Protein AF-A0A918B8V9-F1 (afdb_monomer_lite)

Radius of gyration: 13.72 Å; chains: 1; bounding box: 34×34×34 Å

Organism: NCBI:txid83378

Secondary structure (DSSP, 8-state):
------SEEE-TT---B-TT-S--EEEEEEETTT--EEEEEET-S-----HHHHHHHHHHHHHHHHHHHHH-TT--

pLDDT: mean 85.84, std 13.84, range [35.03, 97.56]

Foldseek 3Di:
DPPPPDQWDWDPPQFFDAPVRPGWTWTWIARLQQLDIDIDIPPDDDGHGDPVNVVSVVVRNVVSNVSSCVSPVPDD

Sequence (76 aa):
MLASMSAYSSDEDLSVADAMNNGVEVDVATNLLNGTVRLSLLWAQDIYLTPDDAEQVAHALLRAAARGRDLNPSKP

Structure (mmCIF, N/CA/C/O backbone):
data_AF-A0A918B8V9-F1
#
_entry.id   AF-A0A918B8V9-F1
#
loop_
_atom_site.group_PDB
_atom_site.id
_atom_site.type_symbol
_atom_site.label_atom_id
_atom_site.label_alt_id
_atom_site.label_comp_id
_atom_site.label_asym_id
_atom_site.label_entity_id
_atom_site.label_seq_id
_atom_site.pdbx_PDB_ins_code
_atom_site.Cartn_x
_atom_site.Cartn_y
_atom_site.Cartn_z
_atom_site.occupancy
_atom_site.B_iso_or_equiv
_atom_site.auth_seq_id
_atom_site.auth_comp_id
_atom_site.auth_asym_id
_atom_site.auth_atom_id
_atom_site.pdbx_PDB_model_num
ATOM 1 N N . MET A 1 1 ? -2.508 -23.668 20.640 1.00 35.03 1 MET A N 1
ATOM 2 C CA . MET A 1 1 ? -1.409 -22.921 19.998 1.00 35.03 1 MET A CA 1
ATOM 3 C C . MET A 1 1 ? -1.963 -21.560 19.629 1.00 35.03 1 MET A C 1
ATOM 5 O O . MET A 1 1 ? -2.796 -21.489 18.738 1.00 35.03 1 MET A O 1
ATOM 9 N N . LEU A 1 2 ? -1.620 -20.516 20.385 1.00 41.25 2 LEU A N 1
ATOM 10 C CA . LEU A 1 2 ? -1.938 -19.145 19.992 1.00 41.25 2 LEU A CA 1
ATOM 11 C C . LEU A 1 2 ? -1.038 -18.835 18.797 1.00 41.25 2 LEU A C 1
ATOM 13 O O . LEU A 1 2 ? 0.164 -18.660 18.974 1.00 41.25 2 LEU A O 1
ATOM 17 N N . ALA A 1 3 ? -1.591 -18.867 17.584 1.00 48.50 3 ALA A N 1
ATOM 18 C CA . ALA A 1 3 ? -0.938 -18.214 16.462 1.00 48.50 3 ALA A CA 1
ATOM 19 C C . ALA A 1 3 ? -0.750 -16.759 16.890 1.00 48.50 3 ALA A C 1
ATOM 21 O O . ALA A 1 3 ? -1.727 -16.105 17.258 1.00 48.50 3 ALA A O 1
ATOM 22 N N . SER A 1 4 ? 0.491 -16.285 16.945 1.00 52.22 4 SER A N 1
ATOM 23 C CA . SER A 1 4 ? 0.780 -14.874 17.161 1.00 52.22 4 SER A CA 1
ATOM 24 C C . SER A 1 4 ? 0.095 -14.105 16.034 1.00 52.22 4 SER A C 1
ATOM 26 O O . SER A 1 4 ? 0.641 -14.020 14.938 1.00 52.22 4 SER A O 1
ATOM 28 N N . MET A 1 5 ? -1.137 -13.627 16.250 1.00 63.03 5 MET A N 1
ATOM 29 C CA . MET A 1 5 ? -1.806 -12.760 15.289 1.00 63.03 5 MET A CA 1
ATOM 30 C C . MET A 1 5 ? -0.922 -11.528 15.172 1.00 63.03 5 MET A C 1
ATOM 32 O O . MET A 1 5 ? -0.808 -10.744 16.116 1.00 63.03 5 MET A O 1
ATOM 36 N N . SER A 1 6 ? -0.234 -11.404 14.038 1.00 71.25 6 SER A N 1
ATOM 37 C CA . SER A 1 6 ? 0.438 -10.164 13.686 1.00 71.25 6 SER A CA 1
ATOM 38 C C . SER A 1 6 ? -0.597 -9.050 13.793 1.00 71.25 6 SER A C 1
ATOM 40 O O . SER A 1 6 ? -1.699 -9.162 13.256 1.00 71.25 6 SER A O 1
ATOM 42 N N . ALA A 1 7 ? -0.247 -7.966 14.484 1.00 83.62 7 ALA A N 1
ATOM 43 C CA . ALA A 1 7 ? -1.087 -6.773 14.513 1.00 83.62 7 ALA A CA 1
ATOM 44 C C . ALA A 1 7 ? -1.251 -6.157 13.111 1.00 83.62 7 ALA A C 1
ATOM 46 O O . ALA A 1 7 ? -2.091 -5.285 12.931 1.00 83.62 7 ALA A O 1
ATOM 47 N N . TYR A 1 8 ? -0.460 -6.602 12.131 1.00 88.12 8 TYR A N 1
ATOM 48 C CA . TYR A 1 8 ? -0.475 -6.146 10.751 1.00 88.12 8 TYR A CA 1
ATOM 49 C C . TYR A 1 8 ? -0.925 -7.258 9.805 1.00 88.12 8 TYR A C 1
ATOM 51 O O . TYR A 1 8 ? -0.425 -8.381 9.888 1.00 88.12 8 TYR A O 1
ATOM 59 N N . SER A 1 9 ? -1.819 -6.912 8.880 1.00 90.50 9 SER A N 1
ATOM 60 C CA . SER A 1 9 ? -2.142 -7.719 7.702 1.00 90.50 9 SER A CA 1
ATOM 61 C C . SER A 1 9 ? -1.485 -7.079 6.487 1.00 90.50 9 SER A C 1
ATOM 63 O O . SER A 1 9 ? -1.906 -5.992 6.087 1.00 90.50 9 SER A O 1
ATOM 65 N N . SER A 1 10 ? -0.474 -7.747 5.936 1.00 90.56 10 SER A N 1
ATOM 66 C CA . SER A 1 10 ? 0.168 -7.375 4.672 1.00 90.56 10 SER A CA 1
ATOM 67 C C . SER A 1 10 ? -0.774 -7.568 3.485 1.00 90.56 10 SER A C 1
ATOM 69 O O . SER A 1 10 ? -1.730 -8.346 3.560 1.00 90.56 10 SER A O 1
ATOM 71 N N . ASP A 1 11 ? -0.517 -6.828 2.415 1.00 89.81 11 ASP A N 1
ATOM 72 C CA . ASP A 1 11 ? -1.155 -6.996 1.116 1.00 89.81 11 ASP A CA 1
ATOM 73 C C . ASP A 1 11 ? -0.478 -8.163 0.383 1.00 89.81 11 ASP A C 1
ATOM 75 O O . ASP A 1 11 ? 0.653 -8.046 -0.078 1.00 89.81 11 ASP A O 1
ATOM 79 N N . GLU A 1 12 ? -1.157 -9.311 0.332 1.00 87.31 12 GLU A N 1
ATOM 80 C CA . GLU A 1 12 ? -0.633 -10.539 -0.289 1.00 87.31 12 GLU A CA 1
ATOM 81 C C . GLU A 1 12 ? -0.596 -10.463 -1.825 1.00 87.31 12 GLU A C 1
ATOM 83 O O . GLU A 1 12 ? 0.108 -11.250 -2.456 1.00 87.31 12 GLU A O 1
ATOM 88 N N . ASP A 1 13 ? -1.311 -9.504 -2.422 1.00 87.69 13 ASP A N 1
AT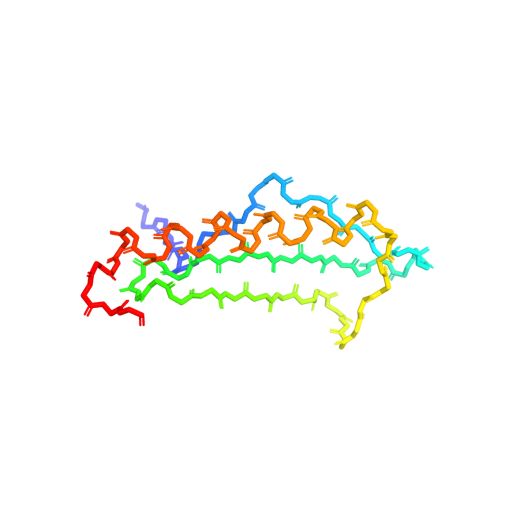OM 89 C CA . ASP A 1 13 ? -1.343 -9.289 -3.871 1.00 87.69 13 ASP A CA 1
ATOM 90 C C . ASP A 1 13 ? -0.233 -8.328 -4.338 1.00 87.69 13 ASP A C 1
ATOM 92 O O . ASP A 1 13 ? -0.062 -8.118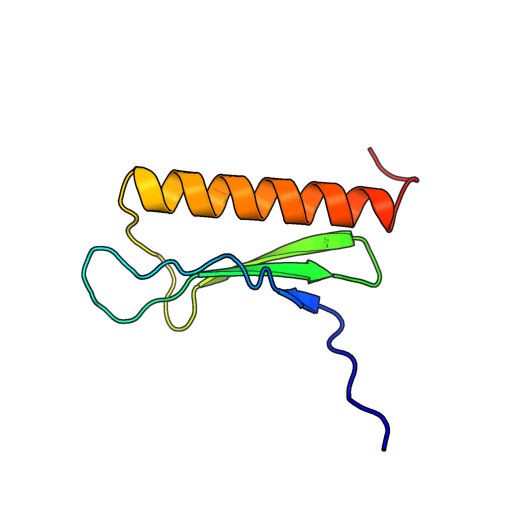 -5.541 1.00 87.69 13 ASP A O 1
ATOM 96 N N . LEU A 1 14 ? 0.520 -7.716 -3.413 1.00 89.38 14 LEU A N 1
ATOM 97 C CA . LEU A 1 14 ? 1.635 -6.835 -3.745 1.00 89.38 14 LEU A CA 1
ATOM 98 C C . LEU A 1 14 ? 2.921 -7.648 -3.925 1.00 89.38 14 LEU A C 1
ATOM 100 O O . LEU A 1 14 ? 3.555 -8.069 -2.960 1.00 89.38 14 LEU A O 1
ATOM 104 N N . SER A 1 15 ? 3.341 -7.816 -5.178 1.00 86.44 15 SER A N 1
ATOM 105 C CA . SER A 1 15 ? 4.638 -8.397 -5.530 1.00 86.44 15 SER A CA 1
ATOM 106 C C . SER A 1 15 ? 5.421 -7.396 -6.369 1.00 86.44 15 SER A C 1
ATOM 108 O O . SER A 1 15 ? 5.309 -7.361 -7.591 1.00 86.44 15 SER A O 1
ATOM 110 N N . VAL A 1 16 ? 6.178 -6.536 -5.686 1.00 85.69 16 VAL A N 1
ATOM 111 C CA . VAL A 1 16 ? 6.984 -5.483 -6.307 1.00 85.69 16 VAL A CA 1
ATOM 112 C C . VAL A 1 16 ? 8.427 -5.621 -5.853 1.00 85.69 16 VAL A C 1
ATOM 114 O O . VAL A 1 16 ? 8.721 -5.615 -4.655 1.00 85.69 16 VAL A O 1
ATOM 117 N N . ALA A 1 17 ? 9.312 -5.722 -6.838 1.00 83.69 17 ALA A N 1
ATOM 118 C CA . ALA A 1 17 ? 10.751 -5.737 -6.658 1.00 83.69 17 ALA A CA 1
ATOM 119 C C . ALA A 1 17 ? 11.358 -4.438 -7.194 1.00 83.69 17 ALA A C 1
ATOM 121 O O . ALA A 1 17 ? 10.821 -3.799 -8.097 1.00 83.69 17 ALA A O 1
ATOM 122 N N . ASP A 1 18 ? 12.503 -4.063 -6.643 1.00 87.25 18 ASP A N 1
ATOM 123 C CA . ASP A 1 18 ? 13.256 -2.903 -7.102 1.00 87.25 18 ASP A CA 1
ATOM 124 C C . ASP A 1 18 ? 13.693 -3.019 -8.569 1.00 87.25 18 ASP A C 1
ATOM 126 O O . ASP A 1 18 ? 14.263 -4.024 -9.004 1.00 87.25 18 ASP A O 1
ATOM 130 N N . ALA A 1 19 ? 13.494 -1.938 -9.321 1.00 88.25 19 ALA A N 1
ATOM 131 C CA . ALA A 1 19 ? 13.808 -1.861 -10.742 1.00 88.25 19 ALA A CA 1
ATOM 132 C C . ALA A 1 19 ? 15.316 -1.952 -11.047 1.00 88.25 19 ALA A C 1
ATOM 134 O O . ALA A 1 19 ? 15.693 -2.279 -12.173 1.00 88.25 19 ALA A O 1
ATOM 135 N N . MET A 1 20 ? 16.194 -1.686 -10.074 1.00 87.19 20 MET A N 1
ATOM 136 C CA . MET A 1 20 ? 17.643 -1.882 -10.207 1.00 87.19 20 MET A CA 1
ATOM 137 C C . MET A 1 20 ? 18.085 -3.297 -9.803 1.00 87.19 20 MET A C 1
ATOM 139 O O . MET A 1 20 ? 19.285 -3.580 -9.798 1.00 87.19 20 MET A O 1
ATOM 143 N N . ASN A 1 21 ? 17.137 -4.194 -9.505 1.00 80.62 21 ASN A N 1
ATOM 144 C CA . ASN A 1 21 ? 17.366 -5.600 -9.178 1.00 80.62 21 ASN A CA 1
ATOM 145 C C . ASN A 1 21 ? 18.318 -5.798 -7.982 1.00 80.62 21 ASN A C 1
ATOM 147 O O . ASN A 1 21 ? 19.165 -6.692 -7.971 1.00 80.62 21 ASN A O 1
ATOM 151 N N . ASN A 1 22 ? 18.195 -4.936 -6.970 1.00 81.56 22 ASN A N 1
ATOM 152 C CA . ASN A 1 22 ? 18.995 -4.990 -5.743 1.00 81.56 22 ASN A CA 1
ATOM 153 C C . ASN A 1 22 ? 18.355 -5.851 -4.629 1.00 81.56 22 ASN A C 1
ATOM 155 O O . ASN A 1 22 ? 18.903 -5.926 -3.531 1.00 81.56 22 ASN A O 1
ATOM 159 N N . GLY A 1 23 ? 17.222 -6.508 -4.912 1.00 79.69 23 GLY A N 1
ATOM 160 C CA . GLY A 1 23 ? 16.524 -7.385 -3.968 1.00 79.69 23 GLY A CA 1
ATOM 161 C C . GLY A 1 23 ? 15.714 -6.657 -2.892 1.00 79.69 23 GLY A C 1
ATOM 162 O O . GLY A 1 23 ? 15.378 -7.270 -1.881 1.00 79.69 23 GLY A O 1
ATOM 163 N N . VAL A 1 24 ? 15.420 -5.365 -3.075 1.00 85.19 24 VAL A N 1
ATOM 164 C CA . VAL A 1 24 ? 14.514 -4.616 -2.195 1.00 85.19 24 VAL A CA 1
ATOM 165 C C . VAL A 1 24 ? 13.066 -4.923 -2.567 1.00 85.19 24 VAL A C 1
ATOM 167 O O . VAL A 1 24 ? 12.686 -4.880 -3.738 1.00 85.19 24 VAL A O 1
ATOM 170 N N . GLU A 1 25 ? 12.267 -5.214 -1.545 1.00 86.44 25 GLU A N 1
ATOM 171 C CA .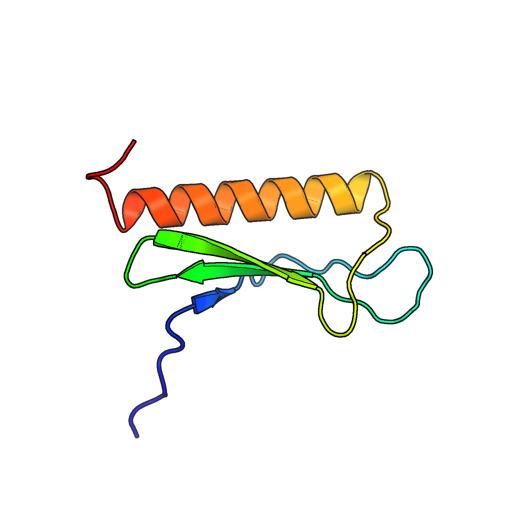 GLU A 1 25 ? 10.846 -5.550 -1.652 1.00 86.44 25 GLU A CA 1
ATOM 172 C C . GLU A 1 25 ? 9.993 -4.531 -0.888 1.00 86.44 25 GLU A C 1
ATOM 174 O O . GLU A 1 25 ? 10.423 -3.975 0.132 1.00 86.44 25 GLU A O 1
ATOM 179 N N . VAL A 1 26 ? 8.769 -4.308 -1.369 1.00 91.31 26 VAL A N 1
ATOM 180 C CA . VAL A 1 26 ? 7.784 -3.420 -0.737 1.00 91.31 26 VAL A CA 1
ATOM 181 C C . VAL A 1 26 ? 6.708 -4.237 -0.029 1.00 91.31 26 VAL A C 1
ATOM 183 O O . VAL A 1 26 ? 6.048 -5.061 -0.651 1.00 91.31 26 VAL A O 1
ATOM 186 N N . ASP A 1 27 ? 6.475 -3.946 1.250 1.00 92.88 27 ASP A N 1
ATOM 187 C CA . ASP A 1 27 ? 5.324 -4.431 2.020 1.00 92.88 27 ASP A CA 1
ATOM 188 C C . ASP A 1 27 ? 4.385 -3.263 2.339 1.00 92.88 27 ASP A C 1
ATOM 190 O O . ASP A 1 27 ? 4.804 -2.221 2.855 1.00 92.88 27 ASP A O 1
ATOM 194 N N . VAL A 1 28 ? 3.096 -3.447 2.064 1.00 95.19 28 VAL A N 1
ATOM 195 C CA . VAL A 1 28 ? 2.031 -2.548 2.511 1.00 95.19 28 VAL A CA 1
ATOM 196 C C . VAL A 1 28 ? 1.136 -3.331 3.451 1.00 95.19 28 VAL A C 1
ATOM 198 O O . VAL A 1 28 ? 0.583 -4.354 3.067 1.00 95.19 28 VAL A O 1
ATOM 201 N N . ALA A 1 29 ? 0.952 -2.841 4.675 1.00 95.12 29 ALA A N 1
ATOM 202 C CA . ALA A 1 29 ? 0.174 -3.548 5.680 1.00 95.12 29 ALA A CA 1
ATOM 203 C C . ALA A 1 29 ? -0.771 -2.628 6.456 1.00 95.12 29 ALA A C 1
ATOM 205 O O . ALA A 1 29 ? -0.410 -1.516 6.844 1.00 95.12 29 ALA A O 1
ATOM 206 N N . THR A 1 30 ? -1.970 -3.120 6.762 1.00 95.50 30 THR A N 1
ATOM 207 C CA . THR A 1 30 ? -2.922 -2.435 7.649 1.00 95.50 30 THR A CA 1
ATOM 208 C C . THR A 1 30 ? -2.764 -2.949 9.074 1.00 95.50 30 THR A C 1
ATOM 210 O O . THR A 1 30 ? -2.814 -4.157 9.317 1.00 95.50 30 THR A O 1
ATOM 213 N N . ASN A 1 31 ? -2.625 -2.037 10.035 1.00 93.00 31 ASN A N 1
ATOM 214 C CA . ASN A 1 31 ? -2.709 -2.363 11.451 1.00 93.00 31 ASN A CA 1
ATOM 215 C C . ASN A 1 31 ? -4.163 -2.689 11.820 1.00 93.00 31 ASN A C 1
ATOM 217 O O . ASN A 1 31 ? -5.047 -1.835 11.746 1.00 93.00 31 ASN A O 1
ATOM 221 N N . LEU A 1 32 ? -4.404 -3.927 12.241 1.00 90.75 32 LEU A N 1
ATOM 222 C CA . LEU A 1 32 ? -5.731 -4.465 12.526 1.00 90.75 32 LEU A CA 1
ATOM 223 C C . LEU A 1 32 ? -6.365 -3.900 13.807 1.00 90.75 32 LEU A C 1
ATOM 225 O O . LEU A 1 32 ? -7.558 -4.086 14.019 1.00 90.75 32 LEU A O 1
ATOM 229 N N . LEU A 1 33 ? -5.590 -3.218 14.657 1.00 89.94 33 LEU A N 1
ATOM 230 C CA . LEU A 1 33 ? -6.070 -2.654 15.922 1.00 89.94 33 LEU A CA 1
ATOM 231 C C . LEU A 1 33 ? -6.552 -1.208 15.790 1.00 89.94 33 LEU A C 1
ATOM 233 O O . LEU A 1 33 ? -7.440 -0.793 16.528 1.00 89.94 33 LEU A O 1
ATOM 237 N N . ASN A 1 34 ? -5.940 -0.418 14.906 1.00 89.19 34 ASN A N 1
ATOM 238 C CA . ASN A 1 34 ? -6.201 1.025 14.824 1.00 89.19 34 ASN A CA 1
ATOM 239 C C . ASN A 1 34 ? -6.399 1.555 13.393 1.00 89.19 34 ASN A C 1
ATOM 241 O O . ASN A 1 34 ? -6.673 2.745 13.226 1.00 89.19 34 ASN A O 1
ATOM 245 N N . GLY A 1 35 ? -6.262 0.694 12.382 1.00 91.94 35 GLY A N 1
ATOM 246 C CA . GLY A 1 35 ? -6.464 1.020 10.974 1.00 91.94 35 GLY A CA 1
ATOM 247 C C . GLY A 1 35 ? -5.319 1.791 10.311 1.00 91.94 35 GLY A C 1
ATOM 248 O O . GLY A 1 35 ? -5.435 2.133 9.137 1.00 91.94 35 GLY A O 1
ATOM 249 N N . THR A 1 36 ? -4.208 2.076 11.003 1.00 94.69 36 THR A N 1
ATOM 250 C CA . THR A 1 36 ? -3.073 2.783 10.383 1.00 94.69 36 THR A CA 1
ATOM 251 C C . THR A 1 36 ? -2.387 1.912 9.337 1.00 94.69 36 THR A C 1
ATOM 253 O O . THR A 1 36 ? -2.201 0.715 9.558 1.00 94.69 36 THR A O 1
ATOM 256 N N . VAL A 1 37 ? -1.943 2.516 8.236 1.00 94.88 37 VAL A N 1
ATOM 257 C CA . VAL A 1 37 ? -1.223 1.824 7.159 1.00 94.88 37 VAL A CA 1
ATOM 258 C C . VAL A 1 37 ? 0.284 1.969 7.359 1.00 94.88 37 VAL A C 1
ATOM 260 O O . VAL A 1 37 ? 0.776 3.061 7.642 1.00 94.88 37 VAL A O 1
ATOM 263 N N . ARG A 1 38 ? 1.016 0.866 7.203 1.00 94.88 38 ARG A N 1
ATOM 264 C CA . ARG A 1 38 ? 2.476 0.821 7.168 1.00 94.88 38 ARG A CA 1
ATOM 265 C C . ARG A 1 38 ? 2.925 0.523 5.742 1.00 94.88 38 ARG A C 1
ATOM 267 O O . ARG A 1 38 ? 2.497 -0.470 5.170 1.00 94.88 38 ARG A O 1
ATOM 274 N N . LEU A 1 39 ? 3.816 1.357 5.221 1.00 94.88 39 LEU A N 1
ATOM 275 C CA . LEU A 1 39 ? 4.635 1.062 4.050 1.00 94.88 39 LEU A CA 1
ATOM 276 C C . LEU A 1 39 ? 6.027 0.672 4.556 1.00 94.88 39 LEU A C 1
ATOM 278 O O . LEU A 1 39 ? 6.580 1.355 5.419 1.00 94.88 39 LEU A O 1
ATOM 282 N N . SER A 1 40 ? 6.568 -0.447 4.097 1.00 92.31 40 SER A N 1
ATOM 283 C CA . SER A 1 40 ? 7.878 -0.955 4.500 1.00 92.31 40 SER A CA 1
ATOM 284 C C . SER A 1 40 ? 8.701 -1.299 3.272 1.00 92.31 40 SER A C 1
ATOM 286 O O . SER A 1 40 ? 8.214 -1.962 2.365 1.00 92.31 40 SER A O 1
ATOM 288 N N . LEU A 1 41 ? 9.950 -0.842 3.270 1.00 91.44 41 LEU A N 1
ATOM 289 C CA . LEU A 1 41 ? 10.961 -1.233 2.298 1.00 91.44 41 LEU A CA 1
ATOM 290 C C . LEU A 1 41 ? 11.893 -2.214 2.999 1.00 91.44 41 LEU A C 1
ATOM 292 O O . LEU A 1 41 ? 12.553 -1.870 3.984 1.00 91.44 41 LEU A O 1
ATOM 296 N N . LEU A 1 42 ? 11.886 -3.464 2.556 1.00 82.56 42 LEU A N 1
ATOM 297 C CA . LEU A 1 42 ? 12.716 -4.497 3.153 1.00 82.56 42 LEU A CA 1
ATOM 298 C C . LEU A 1 42 ? 14.175 -4.245 2.763 1.00 82.56 42 LEU A C 1
ATOM 300 O O . LEU A 1 42 ? 14.514 -4.172 1.587 1.00 82.56 42 LEU A O 1
ATOM 304 N N . TRP A 1 43 ? 15.038 -4.122 3.776 1.00 79.62 43 TRP A N 1
ATOM 305 C CA . TRP A 1 43 ? 16.498 -4.023 3.634 1.00 79.62 43 TRP A CA 1
ATOM 306 C C . TRP A 1 43 ? 17.042 -2.751 2.952 1.00 79.62 43 TRP A C 1
ATOM 308 O O . TRP A 1 43 ? 18.247 -2.679 2.708 1.00 79.62 43 TRP A O 1
ATOM 318 N N . ALA A 1 44 ? 16.218 -1.721 2.722 1.00 81.25 44 ALA A N 1
ATOM 319 C CA . ALA A 1 44 ? 16.656 -0.449 2.139 1.00 81.25 44 ALA A CA 1
ATOM 320 C C . ALA A 1 44 ? 15.900 0.776 2.671 1.00 81.25 44 ALA A C 1
ATOM 322 O O . ALA A 1 44 ? 14.878 0.663 3.342 1.00 81.25 44 ALA A O 1
ATOM 323 N N . GLN A 1 45 ? 16.451 1.958 2.379 1.00 84.94 45 GLN A N 1
ATOM 324 C CA . GLN A 1 45 ? 15.833 3.253 2.688 1.00 84.94 45 GLN A CA 1
ATOM 325 C C . GLN A 1 45 ? 14.953 3.768 1.544 1.00 84.94 45 GLN A C 1
ATOM 327 O O . GLN A 1 45 ? 13.944 4.408 1.816 1.00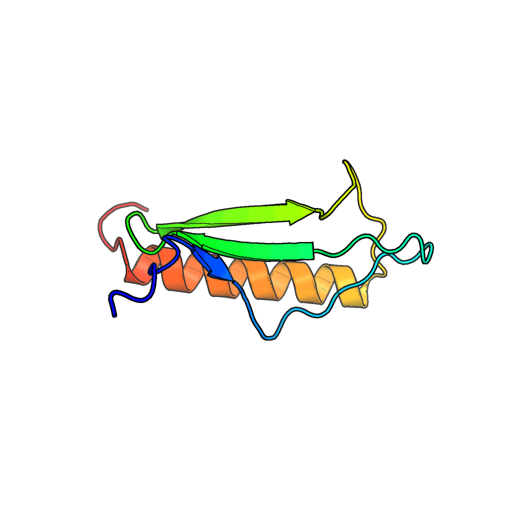 84.94 45 GLN A O 1
ATOM 332 N N . ASP A 1 46 ? 15.317 3.438 0.303 1.00 89.25 46 ASP A N 1
ATOM 333 C CA . ASP A 1 46 ? 14.633 3.849 -0.921 1.00 89.25 46 ASP A CA 1
ATOM 334 C C . ASP A 1 46 ? 14.434 2.634 -1.838 1.00 89.25 46 ASP A C 1
ATOM 336 O O . ASP A 1 46 ? 15.186 1.659 -1.758 1.00 89.25 46 ASP A O 1
ATOM 340 N N . ILE A 1 47 ? 13.444 2.720 -2.728 1.00 91.06 47 ILE A N 1
ATOM 341 C CA . ILE A 1 47 ? 13.208 1.760 -3.809 1.00 91.06 47 ILE A CA 1
ATOM 342 C C . ILE A 1 47 ? 12.970 2.515 -5.117 1.00 91.06 47 ILE A C 1
ATOM 344 O O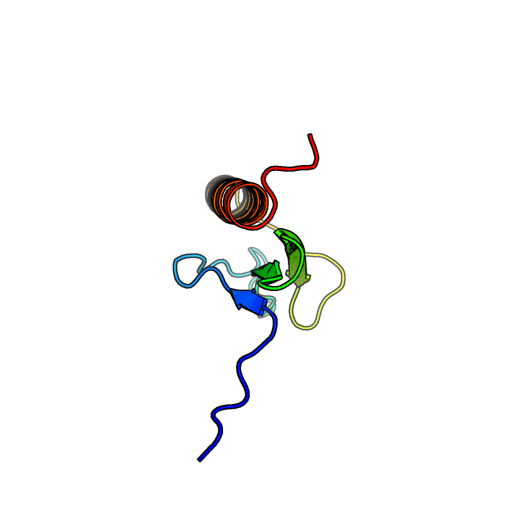 . ILE A 1 47 ? 12.312 3.558 -5.136 1.00 91.06 47 ILE A O 1
ATOM 348 N N . TYR A 1 48 ? 13.495 1.987 -6.216 1.00 92.94 48 TYR A N 1
ATOM 349 C CA . TYR A 1 48 ? 13.220 2.480 -7.558 1.00 92.94 48 TYR A CA 1
ATOM 350 C C . TYR A 1 48 ? 12.135 1.611 -8.178 1.00 92.94 48 TYR A C 1
ATOM 352 O O . TYR A 1 48 ? 12.284 0.396 -8.269 1.00 92.94 48 TYR A O 1
ATOM 360 N N . LEU A 1 49 ? 11.047 2.237 -8.617 1.00 93.25 49 LEU A N 1
ATOM 361 C CA . LEU A 1 49 ? 9.904 1.545 -9.204 1.00 93.25 49 LEU A CA 1
ATOM 362 C C . LEU A 1 49 ? 9.813 1.848 -10.694 1.00 93.25 49 LEU A C 1
ATOM 364 O O . LEU A 1 49 ? 10.061 2.978 -11.127 1.00 93.25 49 LEU A O 1
ATOM 368 N N . THR A 1 50 ? 9.407 0.850 -11.476 1.00 94.50 50 THR A N 1
ATOM 369 C CA . THR A 1 50 ? 8.865 1.125 -12.806 1.00 94.50 50 THR A CA 1
ATOM 370 C C . THR A 1 50 ? 7.525 1.866 -12.669 1.00 94.50 50 THR A C 1
ATOM 372 O O . THR A 1 50 ? 6.925 1.852 -11.589 1.00 94.50 50 THR A O 1
ATOM 375 N N . PRO A 1 51 ? 7.023 2.527 -13.728 1.00 95.81 51 PRO A N 1
ATOM 376 C CA . PRO A 1 51 ? 5.703 3.154 -13.678 1.00 95.81 51 PRO A CA 1
ATOM 377 C C . PRO A 1 51 ? 4.587 2.184 -13.255 1.00 95.81 51 PRO A C 1
ATOM 379 O O . PRO A 1 51 ? 3.771 2.537 -12.405 1.00 95.81 51 PRO A O 1
ATOM 382 N N . ASP A 1 52 ? 4.604 0.955 -13.777 1.00 95.00 52 ASP A N 1
ATOM 383 C CA . ASP A 1 52 ? 3.590 -0.064 -13.485 1.00 95.00 52 ASP A CA 1
ATOM 384 C C . ASP A 1 52 ? 3.682 -0.550 -12.028 1.00 95.00 52 ASP A C 1
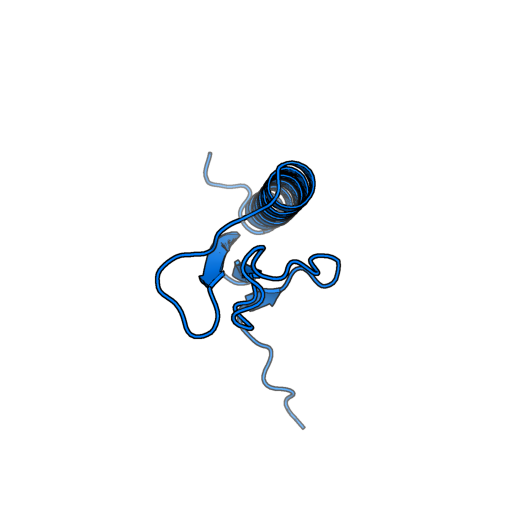ATOM 386 O O . ASP A 1 52 ? 2.667 -0.720 -11.352 1.00 95.00 52 ASP A O 1
ATOM 390 N N . ASP A 1 53 ? 4.898 -0.719 -11.501 1.00 94.50 53 ASP A N 1
ATOM 391 C CA . ASP A 1 53 ? 5.105 -1.106 -10.100 1.00 94.50 53 ASP A CA 1
ATOM 392 C C . ASP A 1 53 ? 4.701 0.015 -9.135 1.00 94.50 53 ASP A C 1
ATOM 394 O O . ASP A 1 53 ? 4.118 -0.240 -8.080 1.00 94.50 53 ASP A O 1
ATOM 398 N N . ALA A 1 54 ? 4.956 1.274 -9.503 1.00 95.56 54 ALA A N 1
ATOM 399 C CA . ALA A 1 54 ? 4.501 2.427 -8.734 1.00 95.56 54 ALA A CA 1
ATOM 400 C C . ALA A 1 54 ? 2.967 2.486 -8.663 1.00 95.56 54 ALA A C 1
ATOM 402 O O . ALA A 1 54 ? 2.408 2.755 -7.596 1.00 95.56 54 ALA A O 1
ATOM 403 N N . GLU A 1 55 ? 2.279 2.185 -9.767 1.00 97.19 55 GLU A N 1
ATOM 404 C CA . GLU A 1 55 ? 0.821 2.077 -9.795 1.00 97.19 55 GLU A CA 1
ATOM 405 C C . GLU A 1 55 ? 0.318 0.918 -8.919 1.00 97.19 55 GLU A C 1
ATOM 407 O O . GLU A 1 55 ? -0.647 1.080 -8.167 1.00 97.19 55 GLU A O 1
ATOM 412 N N . GLN A 1 56 ? 0.996 -0.232 -8.929 1.00 95.94 56 GLN A N 1
ATOM 413 C CA . GLN A 1 56 ? 0.653 -1.356 -8.052 1.00 95.94 56 GLN A CA 1
ATOM 414 C C . GLN A 1 56 ? 0.799 -1.010 -6.565 1.00 95.94 56 GLN A C 1
ATOM 416 O O . GLN A 1 56 ? -0.115 -1.282 -5.781 1.00 95.94 56 GLN A O 1
ATOM 421 N N . VAL A 1 57 ? 1.895 -0.350 -6.173 1.00 95.62 57 VAL A N 1
ATOM 422 C CA . VAL A 1 57 ? 2.088 0.126 -4.793 1.00 95.62 57 VAL A CA 1
ATOM 423 C C . VAL A 1 57 ? 0.994 1.127 -4.410 1.00 95.62 57 VAL A C 1
ATOM 425 O O . VAL A 1 57 ? 0.437 1.043 -3.313 1.00 95.62 57 VAL A O 1
ATOM 428 N N . ALA A 1 58 ? 0.622 2.041 -5.312 1.00 96.69 58 ALA A N 1
ATOM 429 C CA . ALA A 1 58 ? -0.470 2.982 -5.072 1.00 96.69 58 ALA A CA 1
ATOM 430 C C . ALA A 1 58 ? -1.809 2.259 -4.843 1.00 96.69 58 ALA A C 1
ATOM 432 O O . ALA A 1 58 ? -2.535 2.581 -3.898 1.00 96.69 58 ALA A O 1
ATOM 433 N N . HIS A 1 59 ? -2.123 1.241 -5.647 1.00 97.56 59 HIS A N 1
ATOM 434 C CA . HIS A 1 59 ? -3.324 0.430 -5.458 1.00 97.56 59 HIS A CA 1
ATOM 435 C C . HIS A 1 59 ? -3.317 -0.346 -4.135 1.00 97.56 59 HIS A C 1
ATOM 437 O O . HIS A 1 59 ? -4.341 -0.367 -3.448 1.00 97.56 59 HIS A O 1
ATOM 443 N N . ALA A 1 60 ? -2.183 -0.924 -3.731 1.00 97.00 60 ALA A N 1
ATOM 444 C CA . ALA A 1 60 ? -2.050 -1.590 -2.434 1.00 97.00 60 ALA A CA 1
ATOM 445 C C . ALA A 1 60 ? -2.285 -0.613 -1.268 1.00 97.00 60 ALA A C 1
ATOM 447 O O . ALA A 1 60 ? -3.037 -0.910 -0.337 1.00 97.00 60 ALA A O 1
ATOM 448 N N . LEU A 1 61 ? -1.740 0.606 -1.348 1.00 97.38 61 LEU A N 1
ATOM 449 C CA . LEU A 1 61 ? -1.993 1.660 -0.358 1.00 97.38 61 LEU A CA 1
ATOM 450 C C . LEU A 1 61 ? -3.477 2.043 -0.286 1.00 97.38 61 LEU A C 1
ATOM 452 O O . LEU A 1 61 ? -4.013 2.216 0.811 1.00 97.38 61 LEU A O 1
ATOM 456 N N . LEU A 1 62 ? -4.165 2.137 -1.428 1.00 97.31 62 LEU A N 1
ATOM 457 C CA . LEU A 1 62 ? -5.603 2.417 -1.466 1.00 97.31 62 LEU A CA 1
ATOM 458 C C . LEU A 1 62 ? -6.424 1.296 -0.816 1.00 97.31 62 LEU A C 1
ATOM 460 O O . LEU A 1 62 ? -7.325 1.595 -0.023 1.00 97.31 62 LEU A O 1
ATOM 464 N N . ARG A 1 63 ? -6.098 0.026 -1.092 1.00 95.56 63 ARG A N 1
ATOM 465 C CA . ARG A 1 63 ? -6.735 -1.136 -0.448 1.00 95.56 63 ARG A CA 1
ATOM 466 C C . ARG A 1 63 ? -6.506 -1.133 1.061 1.00 95.56 63 ARG A C 1
ATOM 468 O O . ARG A 1 63 ? -7.464 -1.243 1.829 1.00 95.56 63 ARG A O 1
ATOM 475 N N . ALA A 1 64 ? -5.264 -0.931 1.496 1.00 95.00 64 ALA A N 1
ATOM 476 C CA . ALA A 1 64 ? -4.907 -0.886 2.910 1.00 95.00 64 ALA A CA 1
ATOM 477 C C . ALA A 1 64 ? -5.604 0.267 3.650 1.00 95.00 64 ALA A C 1
ATOM 479 O O . ALA A 1 64 ? -6.061 0.089 4.783 1.00 95.00 64 ALA A O 1
ATOM 480 N N . ALA A 1 65 ? -5.743 1.429 3.004 1.00 94.88 65 ALA A N 1
ATOM 481 C CA . ALA A 1 65 ? -6.459 2.577 3.548 1.00 94.88 65 ALA A CA 1
ATOM 482 C C . ALA A 1 65 ? -7.974 2.338 3.635 1.00 94.88 65 ALA A C 1
ATOM 484 O O . ALA A 1 65 ? -8.594 2.733 4.621 1.00 94.88 65 ALA A O 1
ATOM 485 N N . ALA A 1 66 ? -8.577 1.685 2.635 1.00 94.75 66 ALA A N 1
ATOM 486 C CA . ALA A 1 66 ? -9.985 1.293 2.687 1.00 94.75 66 ALA A CA 1
ATOM 487 C C . ALA A 1 66 ? -10.240 0.353 3.870 1.00 94.75 66 ALA A C 1
ATOM 489 O O . ALA A 1 66 ? -11.070 0.656 4.725 1.00 94.75 66 ALA A O 1
ATOM 490 N N . ARG A 1 67 ? -9.419 -0.694 4.002 1.00 93.12 67 ARG A N 1
ATOM 491 C CA . ARG A 1 67 ? -9.488 -1.621 5.134 1.00 93.12 67 ARG A CA 1
ATOM 492 C C . ARG A 1 67 ? -9.282 -0.921 6.479 1.00 93.12 67 ARG A C 1
ATOM 494 O O . ARG A 1 67 ? -9.963 -1.236 7.449 1.00 93.12 67 ARG A O 1
ATOM 501 N N . GLY A 1 68 ? -8.358 0.037 6.548 1.00 93.06 68 GLY A N 1
ATOM 502 C CA . GLY A 1 68 ? -8.110 0.828 7.752 1.00 93.06 68 GLY A CA 1
ATOM 503 C C . GLY A 1 68 ? -9.322 1.651 8.198 1.00 93.06 68 GLY A C 1
ATOM 504 O O . GLY A 1 68 ? -9.628 1.688 9.390 1.00 93.06 68 GLY A O 1
ATOM 505 N N . ARG A 1 69 ? -10.049 2.255 7.249 1.00 93.81 69 ARG A N 1
ATOM 506 C CA . ARG A 1 69 ? -11.299 2.987 7.522 1.00 93.81 69 ARG A CA 1
ATOM 507 C C . ARG A 1 69 ? -12.415 2.068 8.010 1.00 93.81 69 ARG A C 1
ATOM 509 O O . ARG A 1 69 ? -13.122 2.439 8.941 1.00 93.81 69 ARG A O 1
ATOM 516 N N . ASP A 1 70 ? -12.536 0.868 7.448 1.00 91.19 70 ASP A N 1
ATOM 517 C CA . ASP A 1 70 ? -13.552 -0.105 7.877 1.00 91.19 70 ASP A CA 1
ATOM 518 C C . ASP A 1 70 ? -13.323 -0.582 9.320 1.00 91.19 70 ASP A C 1
ATOM 520 O O . ASP A 1 70 ? -14.272 -0.815 10.069 1.00 91.19 70 ASP A O 1
ATOM 524 N N . LEU A 1 71 ? -12.057 -0.688 9.735 1.00 87.44 71 LEU A N 1
ATOM 525 C CA . LEU A 1 71 ? -11.676 -1.050 11.103 1.00 87.44 71 LEU A CA 1
ATOM 526 C C . LEU A 1 71 ? -11.848 0.104 12.098 1.00 87.44 71 LEU A C 1
ATOM 528 O O . LEU A 1 71 ? -12.016 -0.133 13.294 1.00 87.44 71 LEU A O 1
ATOM 532 N N . ASN A 1 72 ? -11.799 1.349 11.622 1.00 74.06 72 ASN A N 1
ATOM 533 C CA . ASN A 1 72 ? -11.944 2.538 12.449 1.00 74.06 72 ASN A CA 1
ATOM 534 C C . ASN A 1 72 ? -12.859 3.578 11.777 1.00 74.06 72 ASN A C 1
ATOM 536 O O . ASN A 1 72 ? -12.382 4.610 11.299 1.00 74.06 72 ASN A O 1
ATOM 540 N N . PRO A 1 73 ? -14.188 3.363 11.795 1.00 62.47 73 PRO A N 1
ATOM 541 C CA . PRO A 1 73 ? -15.152 4.227 11.107 1.00 62.47 73 PRO A CA 1
ATOM 542 C C . PRO A 1 73 ? -15.278 5.629 11.733 1.00 62.47 73 PRO A C 1
ATOM 544 O O . PRO A 1 73 ? -16.047 6.458 11.255 1.00 62.47 73 PRO A O 1
ATOM 547 N N . SER A 1 74 ? -14.555 5.898 12.827 1.00 58.41 74 SER A N 1
ATOM 548 C CA . SER A 1 74 ? -14.720 7.088 13.666 1.00 58.41 74 SER A CA 1
ATOM 549 C C . SER A 1 74 ? -13.724 8.221 13.402 1.00 58.41 74 SER A C 1
ATOM 551 O O . SER A 1 74 ? -13.804 9.250 14.075 1.00 58.41 74 SER A O 1
ATOM 553 N N . LYS A 1 75 ? -12.803 8.083 12.437 1.00 53.84 75 LYS A N 1
ATOM 554 C CA . LYS A 1 75 ? -11.828 9.138 12.125 1.00 53.84 75 LYS A CA 1
ATOM 555 C C . LYS A 1 75 ? -11.746 9.409 10.610 1.00 53.84 75 LYS A C 1
ATOM 557 O O . LYS A 1 75 ? -11.388 8.484 9.883 1.00 53.84 75 LYS A O 1
ATOM 562 N N . PRO A 1 76 ? -12.101 10.627 10.149 1.00 53.38 76 PRO A N 1
ATOM 563 C CA . PRO A 1 76 ? -11.951 11.040 8.754 1.00 53.38 76 PRO A CA 1
ATOM 564 C C . PRO A 1 76 ? -10.482 11.212 8.352 1.00 53.38 76 PRO A C 1
ATOM 566 O O . PRO A 1 76 ? -9.656 11.551 9.236 1.00 53.38 76 PRO A O 1
#